Protein AF-A0A0P6VIU0-F1 (afdb_monomer_lite)

Sequence (117 aa):
MCLNPLTGETRLTTIDGVVQGRSELAKMVDRANNRANLAMQGTALAMALPNPFVQPGHTFAIAGNFATFEQTGALGFGAAYKMNENLTLTAGGSFSTGTVAGSGHGVAARAGFNLSW

Structure (mmCIF, N/CA/C/O backbone):
data_AF-A0A0P6VIU0-F1
#
_entry.id   AF-A0A0P6VIU0-F1
#
loop_
_atom_site.group_PDB
_atom_site.id
_atom_site.type_symbol
_atom_site.label_atom_id
_atom_site.label_alt_id
_atom_site.label_comp_id
_atom_site.label_asym_id
_atom_site.label_entity_id
_atom_site.label_seq_id
_atom_site.pdbx_PDB_ins_code
_atom_site.Cartn_x
_atom_site.Cartn_y
_atom_site.Cartn_z
_atom_site.occupancy
_atom_site.B_iso_or_equiv
_atom_site.auth_seq_id
_atom_site.auth_comp_id
_atom_site.auth_asym_id
_atom_site.auth_atom_id
_atom_site.pdbx_PDB_model_num
ATOM 1 N N . MET A 1 1 ? 29.457 10.292 -31.801 1.00 71.06 1 MET A N 1
ATOM 2 C CA . MET A 1 1 ? 28.332 9.887 -30.932 1.00 71.06 1 MET A CA 1
ATOM 3 C C . MET A 1 1 ? 27.326 9.155 -31.793 1.00 71.06 1 MET A C 1
ATOM 5 O O . MET A 1 1 ? 26.862 9.739 -32.761 1.00 71.06 1 MET A O 1
ATOM 9 N N . CYS A 1 2 ? 27.024 7.899 -31.483 1.00 79.00 2 CYS A N 1
ATOM 10 C CA . CYS A 1 2 ? 25.999 7.124 -32.176 1.00 79.00 2 CYS A CA 1
ATOM 11 C C . CYS A 1 2 ? 24.763 7.038 -31.277 1.00 79.00 2 CYS A C 1
ATOM 13 O O . CYS A 1 2 ? 24.901 6.746 -30.091 1.00 79.00 2 CYS A O 1
ATOM 15 N N . LEU A 1 3 ? 23.578 7.307 -31.823 1.00 77.81 3 LEU A N 1
ATOM 16 C CA . LEU A 1 3 ? 22.292 7.154 -31.143 1.00 77.81 3 LEU A CA 1
ATOM 17 C C . LEU A 1 3 ? 21.511 6.055 -31.860 1.00 77.81 3 LEU A C 1
ATOM 19 O O . LEU A 1 3 ? 21.338 6.130 -33.074 1.00 77.81 3 LEU A O 1
ATOM 23 N N . ASN A 1 4 ? 21.034 5.058 -31.121 1.00 79.06 4 ASN A N 1
ATOM 24 C CA . ASN A 1 4 ? 20.053 4.115 -31.634 1.00 79.06 4 ASN A CA 1
ATOM 25 C C . ASN A 1 4 ? 18.654 4.749 -31.502 1.00 79.06 4 ASN A C 1
ATOM 27 O O . ASN A 1 4 ? 18.190 4.928 -30.376 1.00 79.06 4 ASN A O 1
ATOM 31 N N . PRO A 1 5 ? 17.970 5.103 -32.605 1.00 71.31 5 PRO A N 1
ATOM 32 C CA . PRO A 1 5 ? 16.673 5.775 -32.540 1.00 71.31 5 PRO A CA 1
ATOM 33 C C . PRO A 1 5 ? 15.539 4.871 -32.033 1.00 71.31 5 PRO A C 1
ATOM 35 O O . PRO A 1 5 ? 14.524 5.388 -31.584 1.00 71.31 5 PRO A O 1
ATOM 38 N N . LEU A 1 6 ? 15.703 3.542 -32.074 1.00 73.88 6 LEU A N 1
ATOM 39 C CA . LEU A 1 6 ? 14.686 2.587 -31.615 1.00 73.88 6 LEU A CA 1
ATOM 40 C C . LEU A 1 6 ? 14.755 2.342 -30.103 1.00 73.88 6 LEU A C 1
A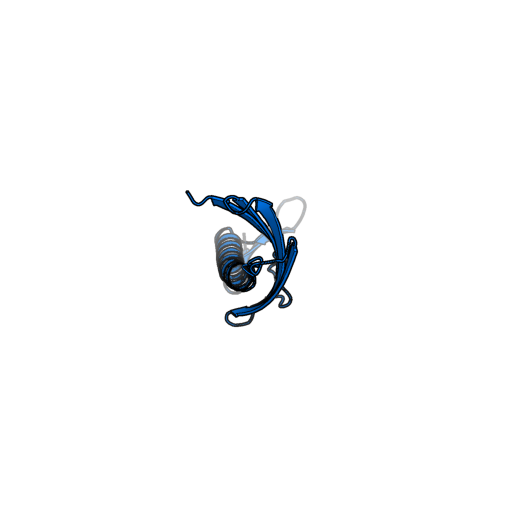TOM 42 O O . LEU A 1 6 ? 13.724 2.204 -29.454 1.00 73.88 6 LEU A O 1
ATOM 46 N N . THR A 1 7 ? 15.964 2.285 -29.537 1.00 75.00 7 THR A N 1
ATOM 47 C CA . THR A 1 7 ? 16.182 1.989 -28.105 1.00 75.00 7 THR A CA 1
ATOM 48 C C . THR A 1 7 ? 16.576 3.218 -27.288 1.00 75.00 7 THR A C 1
ATOM 50 O O . THR A 1 7 ? 16.605 3.175 -26.059 1.00 75.00 7 THR A O 1
ATOM 53 N N . GLY A 1 8 ? 16.915 4.321 -27.957 1.00 76.25 8 GLY A N 1
ATOM 54 C CA . GLY A 1 8 ? 17.412 5.541 -27.338 1.00 76.25 8 GLY A CA 1
ATOM 55 C C . GLY A 1 8 ? 18.808 5.413 -26.725 1.00 76.25 8 GLY A C 1
ATOM 56 O O . GLY A 1 8 ? 19.213 6.312 -25.990 1.00 76.25 8 GLY A O 1
ATOM 57 N N . GLU A 1 9 ? 19.539 4.329 -26.989 1.00 82.31 9 GLU A N 1
ATOM 58 C CA . GLU A 1 9 ? 20.900 4.112 -26.492 1.00 82.31 9 GLU A CA 1
ATOM 59 C C . GLU A 1 9 ? 21.909 5.023 -27.193 1.00 82.31 9 GLU A C 1
ATOM 61 O O . GLU A 1 9 ? 21.912 5.154 -28.418 1.00 82.31 9 GLU A O 1
ATOM 66 N N . THR A 1 10 ? 22.802 5.627 -26.417 1.00 83.00 10 THR A N 1
ATOM 67 C CA . THR A 1 10 ? 23.905 6.451 -26.899 1.00 83.00 10 THR A CA 1
ATOM 68 C C . THR A 1 10 ? 25.227 5.710 -26.735 1.00 83.00 10 THR A C 1
ATOM 70 O O . THR A 1 10 ? 25.495 5.074 -25.717 1.00 83.00 10 THR A O 1
ATOM 73 N N . ARG A 1 11 ? 26.082 5.795 -27.750 1.00 80.50 11 ARG A N 1
ATOM 74 C CA . ARG A 1 11 ? 27.465 5.320 -27.722 1.00 80.50 11 ARG A CA 1
ATOM 75 C C . ARG A 1 11 ? 28.403 6.471 -28.053 1.00 80.50 11 ARG A C 1
ATOM 77 O O . ARG A 1 11 ? 28.305 7.094 -29.114 1.00 80.50 11 ARG A O 1
ATOM 84 N N . LEU A 1 12 ? 29.311 6.760 -27.133 1.00 78.00 12 LEU A N 1
ATOM 85 C CA . LEU A 1 12 ? 30.356 7.765 -27.271 1.00 78.00 12 LEU A CA 1
ATOM 86 C C . LEU A 1 12 ? 31.702 7.049 -27.224 1.00 78.00 12 LEU A C 1
ATOM 88 O O . LEU A 1 12 ? 32.087 6.531 -26.184 1.00 78.00 12 LEU A O 1
ATOM 92 N N . THR A 1 13 ? 32.402 6.998 -28.353 1.00 78.19 13 THR A N 1
ATOM 93 C CA . THR A 1 13 ? 33.793 6.536 -28.383 1.00 78.19 13 THR A CA 1
ATOM 94 C C . THR A 1 13 ? 34.680 7.674 -27.885 1.00 78.19 13 THR A C 1
ATOM 96 O O . THR A 1 13 ? 34.730 8.730 -28.518 1.00 78.19 13 THR A O 1
ATOM 99 N N . THR A 1 14 ? 35.327 7.479 -26.742 1.00 75.19 14 THR A N 1
ATOM 100 C CA . THR A 1 14 ? 36.344 8.360 -26.158 1.00 75.19 14 THR A CA 1
ATOM 101 C C . THR A 1 14 ? 37.729 7.719 -26.298 1.00 75.19 14 THR A C 1
ATOM 103 O O . THR A 1 14 ? 37.856 6.575 -26.735 1.00 75.19 14 THR A O 1
ATOM 106 N N . ILE A 1 15 ? 38.781 8.464 -25.947 1.00 74.50 15 ILE A N 1
ATOM 107 C CA . ILE A 1 15 ? 40.177 7.986 -25.983 1.00 74.50 15 ILE A CA 1
ATOM 108 C C . ILE A 1 15 ? 40.375 6.780 -25.038 1.00 74.50 15 ILE A C 1
ATOM 110 O O . ILE A 1 15 ? 41.187 5.907 -25.327 1.00 74.50 15 ILE A O 1
ATOM 114 N N . ASP A 1 16 ? 39.559 6.682 -23.983 1.00 75.31 16 ASP A N 1
ATOM 115 C CA . ASP A 1 16 ? 39.606 5.626 -22.961 1.00 75.31 16 ASP A CA 1
ATOM 116 C C . ASP A 1 16 ? 38.602 4.473 -23.192 1.00 75.31 16 ASP A C 1
ATOM 118 O O . ASP A 1 16 ? 38.446 3.603 -22.334 1.00 75.31 16 ASP A O 1
ATOM 122 N N . GLY A 1 17 ? 37.894 4.445 -24.330 1.00 75.75 17 GLY A N 1
ATOM 123 C CA . GLY A 1 17 ? 36.962 3.366 -24.684 1.00 75.75 17 GLY A CA 1
ATOM 124 C C . GLY A 1 17 ? 35.571 3.841 -25.112 1.00 75.75 17 GLY A C 1
ATOM 125 O O . GLY A 1 17 ? 35.367 4.982 -25.511 1.00 75.75 17 GLY A O 1
ATOM 126 N N . VAL A 1 18 ? 34.582 2.945 -25.085 1.00 76.31 18 VAL A N 1
ATOM 127 C CA . VAL A 1 18 ? 33.200 3.267 -25.483 1.00 76.31 18 VAL A CA 1
ATOM 128 C C . VAL A 1 18 ? 32.345 3.496 -24.241 1.00 76.31 18 VAL A C 1
ATOM 130 O O . VAL A 1 18 ? 32.058 2.560 -23.501 1.00 76.31 18 VAL A O 1
ATOM 133 N N . VAL A 1 19 ? 31.867 4.725 -24.051 1.00 75.19 19 VAL A N 1
ATOM 134 C CA . VAL A 1 19 ? 30.857 5.057 -23.041 1.00 75.19 19 VAL A CA 1
ATOM 135 C C . VAL A 1 19 ? 29.472 4.766 -23.621 1.00 75.19 19 VAL A C 1
ATOM 137 O O . VAL A 1 19 ? 29.051 5.381 -24.606 1.00 75.19 19 VAL A O 1
ATOM 140 N N . GLN A 1 20 ? 28.767 3.808 -23.019 1.00 76.19 20 GLN A N 1
ATOM 141 C CA . GLN A 1 20 ? 27.360 3.520 -23.302 1.00 76.19 20 GLN A CA 1
ATOM 142 C C . GLN A 1 20 ? 26.455 4.304 -22.348 1.00 76.19 20 GLN A C 1
ATOM 144 O O . GLN A 1 20 ? 26.687 4.335 -21.142 1.00 76.19 20 GLN A O 1
ATOM 149 N N . GLY A 1 21 ? 25.402 4.917 -22.881 1.00 75.12 21 GLY A N 1
ATOM 150 C CA . GLY A 1 21 ? 24.394 5.632 -22.108 1.00 75.12 21 GLY A CA 1
ATOM 151 C C . GLY A 1 21 ? 23.001 5.505 -22.718 1.00 75.12 21 GLY A C 1
ATOM 152 O O . GLY A 1 21 ? 22.802 4.861 -23.745 1.00 75.12 21 GLY A O 1
ATOM 153 N N . ARG A 1 22 ? 22.016 6.141 -22.084 1.00 77.38 22 ARG A N 1
ATOM 154 C CA . ARG A 1 22 ? 20.707 6.420 -22.692 1.00 77.38 22 ARG A CA 1
ATOM 155 C C . ARG A 1 22 ? 20.615 7.900 -23.025 1.00 77.38 22 ARG A C 1
ATOM 157 O O . ARG A 1 22 ? 21.112 8.736 -22.269 1.00 77.38 22 ARG A O 1
ATOM 164 N N . SER A 1 23 ? 19.959 8.211 -24.134 1.00 80.81 23 SER A N 1
ATOM 165 C CA . SER A 1 23 ? 19.580 9.573 -24.491 1.00 80.81 23 SER A CA 1
ATOM 166 C C . SER A 1 23 ? 18.694 10.186 -23.408 1.00 80.81 23 SER A C 1
ATOM 168 O O . SER A 1 23 ? 17.957 9.485 -22.708 1.00 80.81 23 SER A O 1
ATOM 170 N N . GLU A 1 24 ? 18.745 11.510 -23.282 1.00 80.62 24 GLU A N 1
ATOM 171 C CA . GLU A 1 24 ? 17.907 12.230 -22.321 1.00 80.62 24 GLU A CA 1
ATOM 172 C C . GLU A 1 24 ? 16.414 12.026 -22.602 1.00 80.62 24 GLU A C 1
ATOM 174 O O . GLU A 1 24 ? 15.636 11.850 -21.666 1.00 80.62 24 GLU A O 1
ATOM 179 N N . LEU A 1 25 ? 16.024 11.923 -23.879 1.00 81.31 25 LEU A N 1
ATOM 180 C CA . LEU A 1 25 ? 14.646 11.619 -24.262 1.00 81.31 25 LEU A CA 1
ATOM 181 C C . LEU A 1 25 ? 14.211 10.230 -23.780 1.00 81.31 25 LEU A C 1
ATOM 183 O O . LEU A 1 25 ? 13.146 10.109 -23.183 1.00 81.31 25 LEU A O 1
ATOM 187 N N . ALA A 1 26 ? 15.038 9.196 -23.970 1.00 79.69 26 ALA A N 1
ATOM 188 C CA . ALA A 1 26 ? 14.715 7.848 -23.502 1.00 79.69 26 ALA A CA 1
ATOM 189 C C . ALA A 1 26 ? 14.531 7.812 -21.980 1.00 79.69 26 ALA A C 1
ATOM 191 O O . ALA A 1 26 ? 13.513 7.333 -21.492 1.00 79.69 26 ALA A O 1
ATOM 192 N N . LYS A 1 27 ? 15.443 8.444 -21.227 1.00 82.88 27 LYS A N 1
ATOM 193 C CA . LYS A 1 27 ? 15.307 8.581 -19.767 1.00 82.88 27 LYS A CA 1
ATOM 194 C C . LYS A 1 27 ? 14.054 9.364 -19.363 1.00 82.88 27 LYS A C 1
ATOM 196 O O . LYS A 1 27 ? 13.481 9.109 -18.305 1.00 82.88 27 LYS A O 1
ATOM 201 N N . MET A 1 28 ? 13.645 10.370 -20.139 1.00 84.88 28 MET A N 1
ATOM 202 C CA . MET A 1 28 ? 12.408 11.114 -19.885 1.00 84.88 28 MET A CA 1
ATOM 203 C C . MET A 1 28 ? 11.170 10.250 -20.118 1.00 84.88 28 MET A C 1
ATOM 205 O O . MET A 1 28 ? 10.286 10.261 -19.266 1.00 84.88 28 MET A O 1
ATOM 209 N N . VAL A 1 29 ? 11.127 9.481 -21.208 1.00 87.00 29 VAL A N 1
ATOM 210 C CA . VAL A 1 29 ? 10.030 8.549 -21.509 1.00 87.00 29 VAL A CA 1
ATOM 211 C C . VAL A 1 29 ? 9.929 7.465 -20.438 1.00 87.00 29 VAL A C 1
ATOM 213 O O . VAL A 1 29 ? 8.846 7.245 -19.904 1.00 87.00 29 VAL A O 1
ATOM 216 N N . ASP A 1 30 ? 11.052 6.867 -20.033 1.00 85.31 30 ASP A N 1
ATOM 217 C CA . ASP A 1 30 ? 11.080 5.884 -18.943 1.00 85.31 30 ASP A CA 1
ATOM 218 C C . ASP A 1 30 ? 10.524 6.477 -17.639 1.00 85.31 30 ASP A C 1
ATOM 220 O O . ASP A 1 30 ? 9.694 5.871 -16.961 1.00 85.31 30 ASP A O 1
ATOM 224 N N . ARG A 1 31 ? 10.940 7.704 -17.290 1.00 85.06 31 ARG A N 1
ATOM 225 C CA . ARG A 1 31 ? 10.428 8.407 -16.103 1.00 85.06 31 ARG A CA 1
ATOM 226 C C . ARG A 1 31 ? 8.941 8.734 -16.219 1.00 85.06 31 ARG A C 1
ATOM 228 O O . ARG A 1 31 ? 8.241 8.648 -15.213 1.00 85.06 31 ARG A O 1
ATOM 235 N N . ALA A 1 32 ? 8.465 9.123 -17.399 1.00 85.75 32 ALA A N 1
ATOM 236 C CA . ALA A 1 32 ? 7.057 9.421 -17.635 1.00 85.75 32 ALA A CA 1
ATOM 237 C C . ALA A 1 32 ? 6.192 8.163 -17.472 1.00 85.75 32 ALA A C 1
ATOM 239 O O . ALA A 1 32 ? 5.220 8.196 -16.719 1.00 85.75 32 ALA A O 1
ATOM 240 N N . ASN A 1 33 ? 6.605 7.044 -18.072 1.00 85.88 33 ASN A N 1
ATOM 241 C CA . ASN A 1 33 ? 5.919 5.758 -17.939 1.00 85.88 33 ASN A CA 1
ATOM 242 C C . ASN A 1 33 ? 5.907 5.271 -16.486 1.00 85.88 33 ASN A C 1
ATOM 244 O O . ASN A 1 33 ? 4.858 4.898 -15.966 1.00 85.88 33 ASN A O 1
ATOM 248 N N . ASN A 1 34 ? 7.039 5.366 -15.783 1.00 83.94 34 ASN A N 1
ATOM 249 C CA . ASN A 1 34 ? 7.100 4.996 -14.369 1.00 83.94 34 ASN A CA 1
ATOM 250 C C . ASN A 1 34 ? 6.164 5.852 -13.507 1.00 83.94 34 ASN A C 1
ATOM 252 O O . ASN A 1 34 ? 5.500 5.328 -12.617 1.00 83.94 34 ASN A O 1
ATOM 256 N N . ARG A 1 35 ? 6.067 7.160 -13.771 1.00 84.00 35 ARG A N 1
ATOM 257 C CA . ARG A 1 35 ? 5.129 8.040 -13.056 1.00 84.00 35 ARG A CA 1
ATOM 258 C C . ARG A 1 35 ? 3.672 7.699 -13.350 1.00 84.00 35 ARG A C 1
ATOM 260 O O . ARG A 1 35 ? 2.869 7.735 -12.424 1.00 84.00 35 ARG A O 1
ATOM 267 N N . ALA A 1 36 ? 3.341 7.354 -14.593 1.00 85.00 36 ALA A N 1
ATOM 268 C CA . ALA A 1 36 ? 1.997 6.911 -14.952 1.00 85.00 36 ALA A CA 1
ATOM 269 C C . ALA A 1 36 ? 1.620 5.631 -14.189 1.00 85.00 36 ALA A C 1
ATOM 271 O O . ALA A 1 36 ? 0.573 5.584 -13.547 1.00 85.00 36 ALA A O 1
ATOM 272 N N . ASN A 1 37 ? 2.517 4.643 -14.148 1.00 82.94 37 ASN A N 1
ATOM 273 C CA . ASN A 1 37 ? 2.289 3.402 -13.405 1.00 82.94 37 ASN A CA 1
ATOM 274 C C . ASN A 1 37 ? 2.147 3.638 -11.895 1.00 82.94 37 ASN A C 1
ATOM 276 O O . ASN A 1 37 ? 1.247 3.085 -11.266 1.00 82.94 37 ASN A O 1
ATOM 28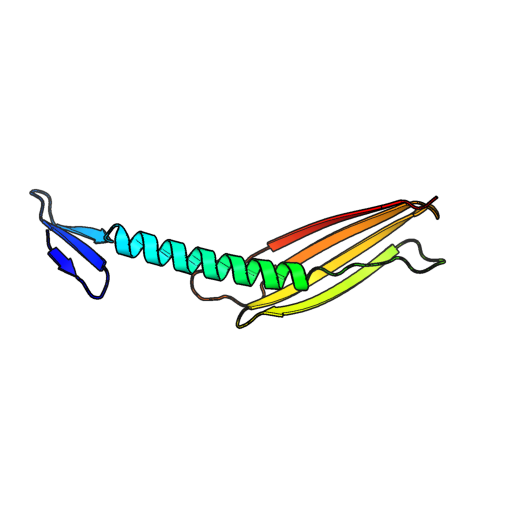0 N N . LEU A 1 38 ? 2.990 4.498 -11.316 1.00 83.31 38 LEU A N 1
ATOM 281 C CA . LEU A 1 38 ? 2.891 4.884 -9.906 1.00 83.31 38 LEU A CA 1
ATOM 282 C C . LEU A 1 38 ? 1.571 5.600 -9.592 1.00 83.31 38 LEU A C 1
ATOM 284 O O . LEU A 1 38 ? 1.008 5.385 -8.523 1.00 83.31 38 LEU A O 1
ATOM 288 N N . ALA A 1 39 ? 1.056 6.424 -10.509 1.00 84.62 39 ALA A N 1
ATOM 289 C CA . ALA A 1 39 ? -0.232 7.088 -10.332 1.00 84.62 39 ALA A CA 1
ATOM 290 C C . ALA A 1 39 ? -1.388 6.077 -10.317 1.00 84.62 39 ALA A C 1
ATOM 292 O O . ALA A 1 39 ? -2.194 6.096 -9.390 1.00 84.62 39 ALA A O 1
ATOM 293 N N . MET A 1 40 ? -1.420 5.148 -11.278 1.00 84.81 40 MET A N 1
ATOM 294 C CA . MET A 1 40 ? -2.432 4.083 -11.334 1.00 84.81 40 MET A CA 1
ATOM 295 C C . MET A 1 40 ? -2.382 3.180 -10.095 1.00 84.81 40 MET A C 1
ATOM 297 O O . MET A 1 40 ? -3.416 2.852 -9.511 1.00 84.81 40 MET A O 1
ATOM 301 N N . GLN A 1 41 ? -1.175 2.836 -9.639 1.00 85.00 41 GLN A N 1
ATOM 302 C CA . GLN A 1 41 ? -0.971 2.104 -8.392 1.00 85.00 41 GLN A CA 1
ATOM 303 C C . GLN A 1 41 ? -1.463 2.905 -7.180 1.00 85.00 41 GLN A C 1
ATOM 305 O O . GLN A 1 41 ? -2.143 2.349 -6.321 1.00 85.00 41 GLN A O 1
ATOM 310 N N . GLY A 1 42 ? -1.179 4.208 -7.121 1.00 84.56 42 GLY A N 1
ATOM 311 C CA . GLY A 1 42 ? -1.687 5.107 -6.085 1.00 84.56 42 GLY A CA 1
ATOM 312 C C . GLY A 1 42 ? -3.215 5.139 -6.030 1.00 84.56 42 GLY A C 1
ATOM 313 O O . GLY A 1 42 ? -3.787 5.093 -4.941 1.00 84.56 42 GLY A O 1
ATOM 314 N N . THR A 1 43 ? -3.883 5.135 -7.186 1.00 87.62 43 THR A N 1
ATOM 315 C CA . THR A 1 43 ? -5.347 5.042 -7.277 1.00 87.62 43 THR A CA 1
ATOM 316 C C . THR A 1 43 ? -5.859 3.704 -6.748 1.00 87.62 43 THR A C 1
ATOM 318 O O . THR A 1 43 ? -6.761 3.695 -5.911 1.00 87.62 43 THR A O 1
ATOM 321 N N . ALA A 1 44 ? -5.258 2.580 -7.157 1.00 88.12 44 ALA A N 1
ATOM 322 C CA . ALA A 1 44 ? -5.629 1.254 -6.654 1.00 88.12 44 ALA A CA 1
ATOM 323 C C . ALA A 1 44 ? -5.483 1.162 -5.126 1.00 88.12 44 ALA A C 1
ATOM 325 O O . ALA A 1 44 ? -6.385 0.690 -4.437 1.00 88.12 44 ALA A O 1
ATOM 326 N N . LEU A 1 45 ? -4.367 1.661 -4.587 1.00 88.31 45 LEU A N 1
ATOM 327 C CA . LEU A 1 45 ? -4.096 1.713 -3.149 1.00 88.31 45 LEU A CA 1
ATOM 328 C C . LEU A 1 45 ? -5.125 2.568 -2.406 1.00 88.31 45 LEU A C 1
ATOM 330 O O . LEU A 1 45 ? -5.678 2.135 -1.398 1.00 88.31 45 LEU A O 1
ATOM 334 N N . ALA A 1 46 ? -5.425 3.760 -2.924 1.00 88.94 46 ALA A N 1
ATOM 335 C CA . ALA A 1 46 ? -6.420 4.647 -2.334 1.00 88.94 46 ALA A CA 1
ATOM 336 C C . ALA A 1 46 ? -7.812 3.998 -2.288 1.00 88.94 46 ALA A C 1
ATOM 338 O O . ALA A 1 46 ? -8.508 4.120 -1.284 1.00 88.94 46 ALA A O 1
ATOM 339 N N . MET A 1 47 ? -8.191 3.260 -3.335 1.00 88.81 47 MET A N 1
ATOM 340 C CA . MET A 1 47 ? -9.447 2.503 -3.375 1.00 88.81 47 MET A CA 1
ATOM 341 C C . MET A 1 47 ? -9.444 1.295 -2.431 1.00 88.81 47 MET A C 1
ATOM 343 O O . MET A 1 47 ? -10.484 0.940 -1.878 1.00 88.81 47 MET A O 1
ATOM 347 N N . ALA A 1 48 ? -8.287 0.662 -2.239 1.00 90.56 48 ALA A N 1
ATOM 348 C CA . ALA A 1 48 ? -8.142 -0.480 -1.346 1.00 90.56 48 ALA A CA 1
ATOM 349 C C . ALA A 1 48 ?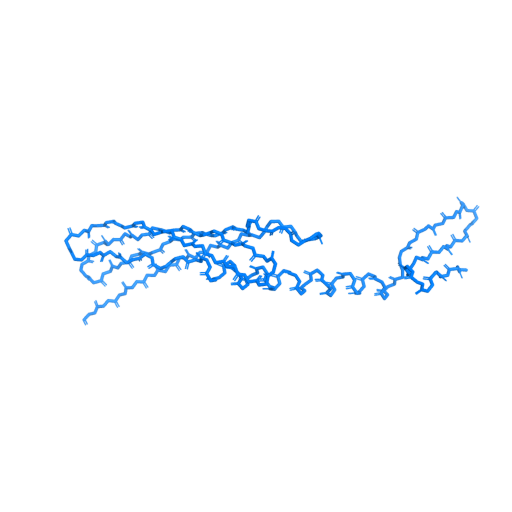 -8.138 -0.081 0.133 1.00 90.56 48 ALA A C 1
ATOM 351 O O . ALA A 1 48 ? -8.342 -0.946 0.976 1.00 90.56 48 ALA A O 1
ATOM 352 N N . LEU A 1 49 ? -7.918 1.192 0.482 1.00 89.06 49 LEU A N 1
ATOM 353 C CA . LEU A 1 49 ? -7.938 1.639 1.873 1.00 89.06 49 LEU A CA 1
ATOM 354 C C . LEU A 1 49 ? -9.360 1.545 2.452 1.00 89.06 49 LEU A C 1
ATOM 356 O O . LEU A 1 49 ? -10.238 2.321 2.067 1.00 89.06 49 LEU A O 1
ATOM 360 N N . PRO A 1 50 ? -9.616 0.644 3.417 1.00 85.69 50 PRO A N 1
ATOM 361 C CA . PRO A 1 50 ? -10.938 0.527 4.007 1.00 85.69 50 PRO A CA 1
ATOM 362 C C . PRO A 1 50 ? -11.208 1.697 4.950 1.00 85.69 50 PRO A C 1
ATOM 364 O O . PRO A 1 50 ? -10.281 2.218 5.584 1.00 85.69 50 PRO A O 1
ATOM 367 N N . ASN A 1 51 ? -12.486 2.053 5.110 1.00 86.56 51 ASN A N 1
ATOM 368 C CA . ASN A 1 51 ? -12.951 2.918 6.189 1.00 86.56 51 ASN A CA 1
ATOM 369 C C . ASN A 1 51 ? -13.643 2.114 7.297 1.00 86.56 51 ASN A C 1
ATOM 371 O O . ASN A 1 51 ? -14.860 1.944 7.238 1.00 86.56 51 ASN A O 1
ATOM 375 N N . PRO A 1 52 ? -12.893 1.579 8.283 1.00 82.06 52 PRO A N 1
ATOM 376 C CA . PRO A 1 52 ? -13.497 0.882 9.402 1.00 82.06 52 PRO A CA 1
ATOM 377 C C . PRO A 1 52 ? -14.330 1.880 10.205 1.00 82.06 52 PRO A C 1
ATOM 379 O O . PRO A 1 52 ? -13.864 2.967 10.546 1.00 82.06 52 PRO A O 1
ATOM 382 N N . PHE A 1 53 ? -15.562 1.496 10.510 1.00 82.31 53 PHE A N 1
ATOM 383 C CA . PHE A 1 53 ? -16.434 2.228 11.414 1.00 82.31 53 PHE A CA 1
ATOM 384 C C . PHE A 1 53 ? -16.752 1.330 12.605 1.00 82.31 53 PHE A C 1
ATOM 386 O O . PHE A 1 53 ? -16.954 0.124 12.454 1.00 82.31 53 PHE A O 1
ATOM 393 N N . VAL A 1 54 ? -16.761 1.913 13.801 1.00 82.94 54 VAL A N 1
ATOM 394 C CA . VAL A 1 54 ? -17.095 1.176 15.019 1.00 82.94 54 VAL A CA 1
ATOM 395 C C . VAL A 1 54 ? -18.609 1.181 15.179 1.00 82.94 54 VAL A C 1
ATOM 397 O O . VAL A 1 54 ? -19.227 2.244 15.235 1.00 82.94 54 VAL A O 1
ATOM 400 N N . GLN A 1 55 ? -19.214 -0.005 15.226 1.00 80.19 55 GLN A N 1
ATOM 401 C CA . GLN A 1 55 ? -20.651 -0.135 15.449 1.00 80.19 55 GLN A CA 1
ATOM 402 C C . GLN A 1 55 ? -21.033 0.311 16.873 1.00 80.19 55 GLN A C 1
ATOM 404 O O . GLN A 1 55 ? -20.220 0.186 17.797 1.00 80.19 55 GLN A O 1
ATOM 409 N N . PRO A 1 56 ? -22.261 0.825 17.082 1.00 77.62 56 PRO A N 1
ATOM 410 C CA . PRO A 1 56 ? -22.756 1.152 18.416 1.00 77.62 56 PRO A CA 1
ATOM 411 C C . PRO A 1 56 ? -22.618 -0.047 19.367 1.00 77.62 56 PRO A C 1
ATOM 413 O O . PRO A 1 56 ? -22.979 -1.162 19.008 1.00 77.62 56 PRO A O 1
ATOM 416 N N . GLY A 1 57 ? -22.072 0.175 20.565 1.00 78.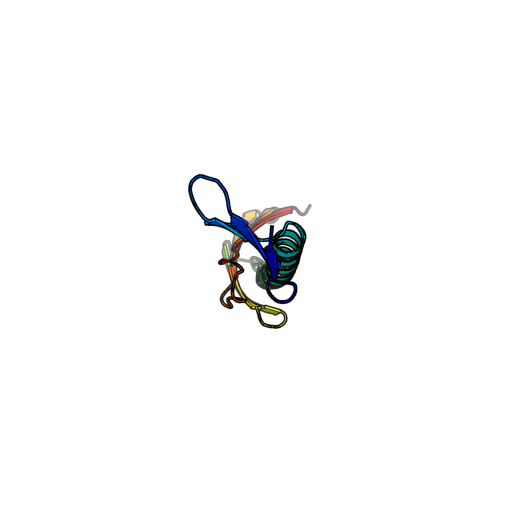12 57 GLY A N 1
ATOM 417 C CA . GLY A 1 57 ? -21.824 -0.887 21.553 1.00 78.12 57 GLY A CA 1
ATOM 418 C C . GLY A 1 57 ? -20.466 -1.595 21.443 1.00 78.12 57 GLY A C 1
ATOM 419 O O . GLY A 1 57 ? -20.124 -2.365 22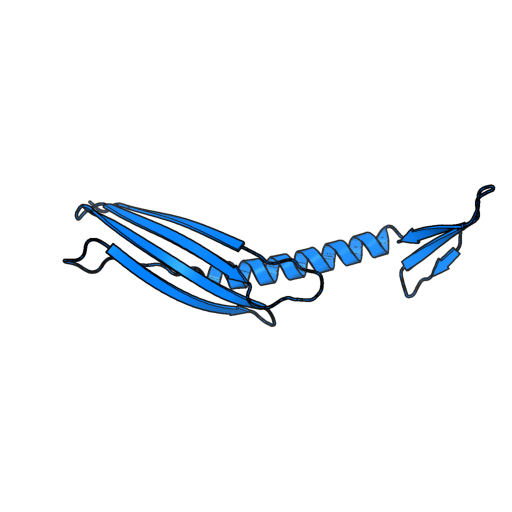.335 1.00 78.12 57 GLY A O 1
ATOM 420 N N . HIS A 1 58 ? -19.660 -1.304 20.417 1.00 83.56 58 HIS A N 1
ATOM 421 C CA . HIS A 1 58 ? -18.292 -1.814 20.289 1.00 83.56 58 HIS A CA 1
ATOM 422 C C . HIS A 1 58 ? -17.248 -0.700 20.463 1.00 83.56 58 HIS A C 1
ATOM 424 O O . HIS A 1 58 ? -17.529 0.478 20.242 1.00 83.56 58 HIS A O 1
ATOM 430 N N . THR A 1 59 ? -16.028 -1.077 20.860 1.00 86.12 59 THR A N 1
ATOM 431 C CA . THR A 1 59 ? -14.897 -0.145 21.069 1.00 86.12 59 THR A CA 1
ATOM 432 C C . THR A 1 59 ? -13.870 -0.217 19.938 1.00 86.12 59 THR A C 1
ATOM 434 O O . THR A 1 59 ? -13.120 0.728 19.708 1.00 86.12 59 THR A O 1
ATOM 437 N N . PHE A 1 60 ? -13.841 -1.324 19.195 1.00 88.31 60 PHE A N 1
ATOM 438 C CA . PHE A 1 60 ? -12.849 -1.582 18.159 1.00 88.31 60 PHE A CA 1
ATOM 439 C C . PHE A 1 60 ? -13.487 -2.245 16.936 1.00 88.31 60 PHE A C 1
ATOM 441 O O . PHE A 1 60 ? -14.393 -3.066 17.078 1.00 88.31 60 PHE A O 1
ATOM 448 N N . ALA A 1 61 ? -13.008 -1.895 15.744 1.00 89.06 61 ALA A N 1
ATOM 449 C CA . ALA A 1 61 ? -13.418 -2.511 14.487 1.00 89.06 61 ALA A CA 1
ATOM 450 C C . ALA A 1 61 ? -12.209 -2.712 13.572 1.00 89.06 61 ALA A C 1
ATOM 452 O O . ALA A 1 61 ? -11.325 -1.861 13.528 1.00 89.06 61 ALA A O 1
ATOM 453 N N . ILE A 1 62 ? -12.192 -3.807 12.813 1.00 91.38 62 ILE A N 1
ATOM 454 C CA . ILE A 1 62 ? -11.224 -4.049 11.736 1.00 91.38 62 ILE A CA 1
ATOM 455 C C . ILE A 1 62 ? -12.003 -4.166 10.432 1.00 91.38 62 ILE A C 1
ATOM 457 O O . ILE A 1 62 ? -13.068 -4.776 10.393 1.00 91.38 62 ILE A O 1
ATOM 461 N N . ALA A 1 63 ? -11.456 -3.603 9.364 1.00 90.56 63 ALA A N 1
ATOM 462 C CA . ALA A 1 63 ? -11.959 -3.769 8.014 1.00 90.56 63 ALA A CA 1
ATOM 463 C C . ALA A 1 63 ? -10.814 -4.155 7.076 1.00 90.56 63 ALA A C 1
ATOM 465 O O . ALA A 1 63 ? -9.691 -3.669 7.216 1.00 90.56 63 ALA A O 1
ATOM 466 N N . GLY A 1 64 ? -11.117 -5.017 6.113 1.00 91.75 64 GLY A N 1
ATOM 467 C CA . GLY A 1 64 ? -10.250 -5.346 4.989 1.00 91.75 64 GLY A CA 1
ATOM 468 C C . GLY A 1 64 ? -10.970 -5.014 3.691 1.00 91.75 64 GLY A C 1
ATOM 469 O O . GLY A 1 64 ? -12.190 -5.151 3.613 1.00 91.75 64 GLY A O 1
ATOM 470 N N . ASN A 1 65 ? -10.233 -4.554 2.690 1.00 90.25 65 ASN A N 1
ATOM 471 C CA . ASN A 1 65 ? -10.774 -4.256 1.374 1.00 90.25 65 ASN A CA 1
ATOM 472 C C . ASN A 1 65 ? -9.760 -4.645 0.289 1.00 90.25 65 ASN A C 1
ATOM 474 O O . ASN A 1 65 ? -8.549 -4.606 0.501 1.00 90.25 65 ASN A O 1
ATOM 478 N N . PHE A 1 66 ? -10.266 -5.051 -0.867 1.00 90.19 66 PHE A N 1
ATOM 479 C CA . PHE A 1 66 ? -9.475 -5.352 -2.050 1.00 90.19 66 PHE A CA 1
ATOM 480 C C . PHE A 1 66 ? -9.985 -4.483 -3.186 1.00 90.19 66 PHE A C 1
ATOM 482 O O . PHE A 1 66 ? -11.180 -4.472 -3.478 1.00 90.19 66 PHE A O 1
ATOM 489 N N . ALA A 1 67 ? -9.074 -3.778 -3.841 1.00 86.19 67 ALA A N 1
ATOM 490 C CA . ALA A 1 67 ? -9.389 -3.003 -5.023 1.00 86.19 67 ALA A CA 1
ATOM 491 C C . ALA A 1 67 ? -8.433 -3.365 -6.149 1.00 86.19 67 ALA A C 1
ATOM 493 O O . ALA A 1 67 ? -7.274 -3.715 -5.936 1.00 86.19 67 ALA A O 1
ATOM 494 N N . THR A 1 68 ? -8.922 -3.255 -7.373 1.00 85.81 68 THR A N 1
ATOM 495 C CA . THR A 1 68 ? -8.107 -3.404 -8.569 1.00 85.81 68 THR A CA 1
ATOM 496 C C . THR A 1 68 ? -8.382 -2.235 -9.496 1.00 85.81 68 THR A C 1
ATOM 498 O O . THR A 1 68 ? -9.526 -1.803 -9.639 1.00 85.81 68 THR A O 1
ATOM 501 N N . PHE A 1 69 ? -7.319 -1.692 -10.075 1.00 82.00 69 PHE A N 1
ATOM 502 C CA . PHE A 1 69 ? -7.378 -0.630 -11.063 1.00 82.00 69 PHE A CA 1
ATOM 503 C C . PHE A 1 69 ? -6.484 -1.020 -12.241 1.00 82.00 69 PHE A C 1
ATOM 505 O O . PHE A 1 69 ? -5.274 -1.201 -12.081 1.00 82.00 69 PHE A O 1
ATOM 512 N N . GLU A 1 70 ? -7.102 -1.191 -13.409 1.00 81.81 70 GLU A N 1
ATOM 513 C CA . GLU A 1 70 ? -6.476 -1.729 -14.622 1.00 81.81 70 GLU A CA 1
ATOM 514 C C . GLU A 1 70 ? -5.743 -3.066 -14.389 1.00 81.81 70 GLU A C 1
ATOM 516 O O . GLU A 1 70 ? -6.387 -4.092 -14.188 1.00 81.81 70 GLU A O 1
ATOM 521 N N . GLN A 1 71 ? -4.404 -3.067 -14.417 1.00 76.69 71 GLN A N 1
ATOM 522 C CA . GLN A 1 71 ? -3.556 -4.243 -14.175 1.00 76.69 71 GLN A CA 1
ATOM 523 C C . GLN A 1 71 ? -2.976 -4.294 -12.752 1.00 76.69 71 GLN A C 1
ATOM 525 O O . GLN A 1 71 ? -2.215 -5.203 -12.420 1.00 76.69 71 GLN A O 1
ATOM 530 N N . THR A 1 72 ? -3.320 -3.328 -11.894 1.00 77.12 72 THR A N 1
ATOM 531 C CA . THR A 1 72 ? -2.792 -3.239 -10.529 1.00 77.12 72 THR A CA 1
ATOM 532 C C . THR A 1 72 ? -3.852 -3.653 -9.515 1.00 77.12 72 THR A C 1
ATOM 534 O O . THR A 1 72 ? -4.895 -3.016 -9.384 1.00 77.12 72 THR A O 1
ATOM 537 N N . GLY A 1 73 ? -3.587 -4.725 -8.772 1.00 83.12 73 GLY A N 1
ATOM 538 C CA . GLY A 1 73 ? -4.345 -5.089 -7.575 1.00 83.12 73 GLY A CA 1
ATOM 539 C C . GLY A 1 73 ? -3.764 -4.424 -6.327 1.00 83.12 73 GLY A C 1
ATOM 540 O O . GLY A 1 73 ? -2.552 -4.212 -6.240 1.00 83.12 73 GLY A O 1
ATOM 541 N N . ALA A 1 74 ? -4.613 -4.120 -5.353 1.00 87.69 74 ALA A N 1
ATOM 542 C CA . ALA A 1 74 ? -4.242 -3.584 -4.055 1.00 87.69 74 ALA A CA 1
ATOM 543 C C . ALA A 1 74 ? -5.110 -4.195 -2.949 1.00 87.69 74 ALA A C 1
ATOM 545 O O . ALA A 1 74 ? -6.327 -4.320 -3.078 1.00 87.69 74 ALA A O 1
ATOM 546 N N . LEU A 1 75 ? -4.469 -4.563 -1.844 1.00 89.50 75 LEU A N 1
ATOM 547 C CA . LEU A 1 75 ? -5.125 -5.004 -0.618 1.00 89.50 75 LEU A CA 1
ATOM 548 C C . LEU A 1 75 ? -4.946 -3.933 0.443 1.00 89.50 75 LEU A C 1
ATOM 550 O O . LEU A 1 75 ? -3.847 -3.412 0.616 1.00 89.50 75 LEU A O 1
ATOM 554 N N . GLY A 1 76 ? -6.007 -3.632 1.178 1.00 91.06 76 GLY A N 1
ATOM 555 C CA . GLY A 1 76 ? -5.960 -2.731 2.312 1.00 91.06 76 GLY A CA 1
ATOM 556 C C . GLY A 1 76 ? -6.622 -3.310 3.545 1.00 91.06 76 GLY A C 1
ATOM 557 O O . GLY A 1 76 ? -7.546 -4.117 3.486 1.00 91.06 76 GLY A O 1
ATOM 558 N N . PHE A 1 77 ? -6.120 -2.873 4.686 1.00 92.56 77 PHE A N 1
ATOM 559 C CA . PHE A 1 77 ? -6.617 -3.200 6.006 1.00 92.56 77 PHE A CA 1
ATOM 560 C C . PHE A 1 77 ? -6.660 -1.929 6.845 1.00 92.56 77 PHE A C 1
ATOM 562 O O . PHE A 1 77 ? -5.893 -0.988 6.648 1.00 92.56 77 PHE A O 1
ATOM 569 N N . GLY A 1 78 ? -7.570 -1.883 7.799 1.00 92.50 78 GLY A N 1
ATOM 570 C CA . GLY A 1 78 ? -7.689 -0.754 8.698 1.00 92.50 78 GLY A CA 1
ATOM 571 C C . GLY A 1 78 ? -8.366 -1.156 9.984 1.00 92.50 78 GLY A C 1
ATOM 572 O O . GLY A 1 78 ? -9.166 -2.086 10.017 1.00 92.50 78 GLY A O 1
ATOM 573 N N . ALA A 1 79 ? -8.049 -0.422 11.033 1.00 90.50 79 ALA A N 1
ATOM 574 C CA . ALA A 1 79 ? -8.677 -0.515 12.325 1.00 90.50 79 ALA A CA 1
ATOM 575 C C . ALA A 1 79 ? -9.314 0.824 12.708 1.00 90.50 79 ALA A C 1
ATOM 577 O O . ALA A 1 79 ? -8.837 1.898 12.333 1.00 90.50 79 ALA A O 1
ATOM 578 N N . ALA A 1 80 ? -10.394 0.756 13.472 1.00 91.06 80 ALA A N 1
ATOM 579 C CA . ALA A 1 80 ? -11.003 1.896 14.125 1.00 91.06 80 ALA A CA 1
ATOM 580 C C . ALA A 1 80 ? -11.084 1.647 15.626 1.00 91.06 80 ALA A C 1
ATOM 582 O O . ALA A 1 80 ? -11.356 0.530 16.065 1.00 91.06 80 ALA A O 1
ATOM 583 N N . TYR A 1 81 ? -10.866 2.704 16.399 1.00 89.50 81 TYR A N 1
ATOM 584 C CA . TYR A 1 81 ? -10.959 2.706 17.847 1.00 89.50 81 TYR A CA 1
ATOM 585 C C . TYR A 1 81 ? -11.868 3.846 18.295 1.00 89.50 81 TYR A C 1
ATOM 587 O O . TYR A 1 81 ? -11.627 5.013 17.980 1.00 89.50 81 TYR A O 1
ATOM 595 N N . LYS A 1 82 ? -12.924 3.509 19.029 1.00 89.00 82 LYS A N 1
ATOM 596 C CA . LYS A 1 82 ? -13.859 4.474 19.596 1.00 89.00 82 LYS A CA 1
ATOM 597 C C . LYS A 1 82 ? -13.381 4.840 20.998 1.00 89.00 82 LYS A C 1
ATOM 599 O O . LYS A 1 82 ? -13.364 3.985 21.876 1.00 89.00 82 LYS A O 1
ATOM 604 N N . MET A 1 83 ? -12.987 6.098 21.198 1.00 82.81 83 MET A N 1
ATOM 605 C CA . MET A 1 83 ? -12.607 6.589 22.528 1.00 82.81 83 MET A CA 1
ATOM 606 C C . MET A 1 83 ? -13.846 6.941 23.344 1.00 82.81 83 MET A C 1
ATOM 608 O O . MET A 1 83 ? -13.999 6.448 24.451 1.00 82.81 83 MET A O 1
ATOM 612 N N . ASN A 1 84 ? -14.739 7.744 22.762 1.00 83.44 84 ASN A N 1
ATOM 613 C CA . ASN A 1 84 ? -15.991 8.194 23.370 1.00 83.44 84 ASN A CA 1
ATOM 614 C C . ASN A 1 84 ? -17.125 8.102 22.337 1.00 83.44 84 ASN A C 1
ATOM 616 O O . ASN A 1 84 ? -16.889 7.824 21.162 1.00 83.44 84 ASN A O 1
ATOM 620 N N . GLU A 1 85 ? -18.364 8.383 22.740 1.00 81.19 85 GLU A N 1
ATOM 621 C CA . GLU A 1 85 ? -19.502 8.484 21.809 1.00 81.19 85 GLU A CA 1
ATOM 622 C C . GLU A 1 85 ? -19.298 9.548 20.729 1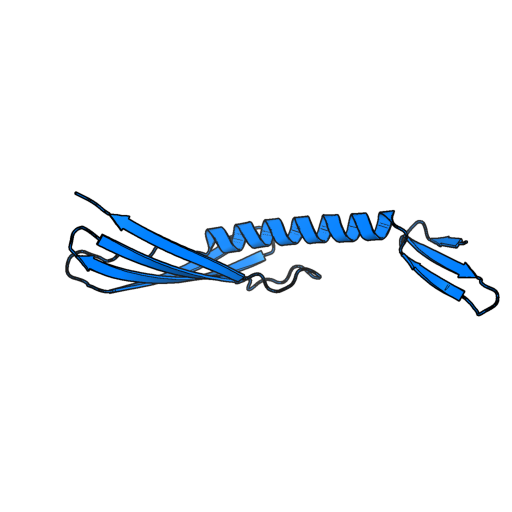.00 81.19 85 GLU A C 1
ATOM 624 O O . GLU A 1 85 ? -19.738 9.369 19.598 1.00 81.19 85 GLU A O 1
ATOM 629 N N . ASN A 1 86 ? -18.527 10.579 21.056 1.00 81.62 86 ASN A N 1
ATOM 630 C CA . ASN A 1 86 ? -18.258 11.716 20.194 1.00 81.62 86 ASN A CA 1
ATOM 631 C C . ASN A 1 86 ? -16.980 11.571 19.362 1.00 81.62 86 ASN A C 1
ATOM 633 O O . ASN A 1 86 ? -16.860 12.281 18.371 1.00 81.62 86 ASN A O 1
ATOM 637 N N . LEU A 1 87 ? -16.034 10.692 19.735 1.00 84.56 87 LEU A N 1
ATOM 638 C CA . LEU A 1 87 ? -14.708 10.602 19.105 1.00 84.56 87 LEU A CA 1
ATOM 639 C C . LEU A 1 87 ? -14.364 9.175 18.664 1.00 84.56 87 LEU A C 1
ATOM 641 O O . LEU A 1 87 ? -14.213 8.270 19.489 1.00 84.56 87 LEU A O 1
ATOM 645 N N . THR A 1 88 ? -14.145 9.005 17.360 1.00 89.44 88 THR A N 1
ATOM 646 C CA . THR A 1 88 ? -13.641 7.758 16.766 1.00 89.44 88 THR A CA 1
ATOM 647 C C . THR A 1 88 ? -12.342 8.016 16.017 1.00 89.44 88 THR A C 1
ATOM 649 O O . THR A 1 88 ? -12.265 8.929 15.204 1.00 89.44 88 THR A O 1
ATOM 652 N N . LEU A 1 89 ? -11.325 7.200 16.267 1.00 88.44 89 LEU A N 1
ATOM 653 C CA . LEU A 1 89 ? -10.062 7.190 15.537 1.00 88.44 89 LEU A CA 1
ATOM 654 C C . LEU A 1 89 ? -10.069 6.049 14.524 1.00 88.44 89 LEU A C 1
ATOM 656 O O . LEU A 1 89 ? -10.607 4.978 14.785 1.00 88.44 89 LEU A O 1
ATOM 660 N N . THR A 1 90 ? -9.449 6.266 13.373 1.00 91.31 90 THR A N 1
ATOM 661 C CA . THR A 1 90 ? -9.289 5.270 12.313 1.00 91.31 90 THR A CA 1
ATOM 662 C C . THR A 1 90 ? -7.856 5.306 11.810 1.00 91.31 90 THR A C 1
ATOM 664 O O . THR A 1 90 ? -7.264 6.374 11.665 1.00 91.31 90 THR A O 1
ATOM 667 N N . ALA A 1 91 ? -7.283 4.143 11.541 1.00 90.75 91 ALA A N 1
ATOM 668 C CA . ALA A 1 91 ? -5.968 4.012 10.941 1.00 90.75 91 ALA A CA 1
ATOM 669 C C . ALA A 1 91 ? -5.958 2.794 10.025 1.00 90.75 91 ALA A C 1
ATOM 671 O O . ALA A 1 91 ? -6.618 1.797 10.300 1.00 90.75 91 ALA A O 1
ATOM 672 N N . GLY A 1 92 ? -5.222 2.851 8.927 1.00 90.69 92 GLY A N 1
ATOM 673 C CA . GLY A 1 92 ? -5.143 1.734 8.002 1.00 90.69 92 GLY A CA 1
ATOM 674 C C . GLY A 1 92 ? -4.014 1.870 7.006 1.00 90.69 92 GLY A C 1
ATOM 675 O O . GLY A 1 92 ? -3.440 2.944 6.830 1.00 90.69 92 GLY A O 1
ATOM 676 N N . GLY A 1 93 ? -3.708 0.755 6.364 1.00 90.06 93 GLY A N 1
ATOM 677 C CA . GLY A 1 93 ? -2.688 0.632 5.343 1.00 90.06 93 GLY A CA 1
ATOM 678 C C . GLY A 1 93 ? -3.209 -0.154 4.152 1.00 90.06 93 GLY A C 1
ATOM 679 O O . GLY A 1 93 ? -4.154 -0.927 4.256 1.00 90.06 93 GLY A O 1
ATOM 680 N N . SER A 1 94 ? -2.585 0.044 3.005 1.00 88.88 94 SER A N 1
ATOM 681 C CA . SER A 1 94 ? -2.784 -0.759 1.811 1.00 88.88 94 SER A CA 1
ATOM 682 C C . SER A 1 94 ? -1.457 -0.985 1.113 1.00 88.88 94 SER A C 1
ATOM 684 O O . SER A 1 94 ? -0.528 -0.185 1.238 1.00 88.88 94 SER A O 1
ATOM 686 N N . PHE A 1 95 ? -1.367 -2.094 0.398 1.00 86.94 95 PHE A N 1
ATOM 687 C CA . PHE A 1 95 ? -0.203 -2.487 -0.372 1.00 86.94 95 PHE A CA 1
ATOM 688 C C . PHE A 1 95 ? -0.641 -3.060 -1.718 1.00 86.94 95 PHE A C 1
ATOM 690 O O . PHE A 1 95 ? -1.691 -3.697 -1.840 1.00 86.94 95 PHE A O 1
ATOM 697 N N . SER A 1 96 ? 0.161 -2.818 -2.751 1.00 84.94 96 SER A N 1
ATOM 698 C CA . SER A 1 96 ? -0.133 -3.290 -4.101 1.00 84.94 96 SER A CA 1
ATOM 699 C C . SER A 1 96 ? 0.234 -4.768 -4.230 1.00 84.94 96 SER A C 1
ATOM 701 O O . SER A 1 96 ? 1.377 -5.142 -3.961 1.00 84.94 96 SER A O 1
ATOM 703 N N . THR A 1 97 ? -0.705 -5.593 -4.682 1.00 75.50 97 THR A N 1
ATOM 704 C CA . THR A 1 97 ? -0.499 -7.021 -4.962 1.00 75.50 97 THR A CA 1
ATOM 705 C C . THR A 1 97 ? -0.138 -7.296 -6.421 1.00 75.50 97 THR A C 1
ATOM 707 O O . THR A 1 97 ? 0.416 -8.351 -6.715 1.00 75.50 97 THR A O 1
ATOM 710 N N . GLY A 1 98 ? -0.423 -6.356 -7.330 1.00 61.72 98 GLY A N 1
ATOM 711 C CA . GLY A 1 98 ? -0.022 -6.418 -8.737 1.00 61.72 98 GLY A CA 1
ATOM 712 C C . GLY A 1 98 ? 1.228 -5.583 -9.007 1.00 61.72 98 GLY A C 1
ATOM 713 O O . GLY A 1 98 ? 1.289 -4.414 -8.626 1.00 61.72 98 GLY A O 1
ATOM 714 N N . THR A 1 99 ? 2.222 -6.173 -9.668 1.00 52.50 99 THR A N 1
ATOM 715 C CA . THR A 1 99 ? 3.406 -5.474 -10.176 1.00 52.50 99 THR A CA 1
ATOM 716 C C . THR A 1 99 ? 3.204 -5.143 -11.651 1.00 52.50 99 THR A C 1
ATOM 718 O O . THR A 1 99 ? 3.237 -6.023 -12.507 1.00 52.50 99 THR A O 1
ATOM 721 N N . VAL A 1 100 ? 3.052 -3.860 -11.979 1.00 52.84 100 VAL A N 1
ATOM 722 C CA . VAL A 1 100 ? 3.347 -3.405 -13.344 1.00 52.84 100 VAL A CA 1
ATOM 723 C C . VAL A 1 100 ? 4.871 -3.385 -13.459 1.00 52.84 100 VAL A C 1
ATOM 725 O O . VAL A 1 100 ? 5.536 -2.725 -12.655 1.00 52.84 100 VAL A O 1
ATOM 728 N N . ALA A 1 101 ? 5.432 -4.157 -14.393 1.00 41.28 101 ALA A N 1
ATOM 729 C CA . ALA A 1 101 ? 6.876 -4.330 -14.557 1.00 41.28 101 ALA A CA 1
ATOM 730 C C . ALA A 1 101 ? 7.613 -2.972 -14.557 1.00 41.28 101 ALA A C 1
ATOM 732 O O . ALA A 1 101 ? 7.364 -2.127 -15.412 1.00 41.28 101 ALA A O 1
ATOM 733 N N . GLY A 1 102 ? 8.503 -2.759 -13.579 1.00 45.75 102 GLY A N 1
ATOM 734 C CA . GLY A 1 102 ? 9.286 -1.519 -13.421 1.00 45.75 102 GLY A CA 1
ATOM 735 C C . GLY A 1 102 ? 8.768 -0.521 -12.375 1.00 45.75 102 GLY A C 1
ATOM 736 O O . GLY A 1 102 ? 9.484 0.415 -12.024 1.00 45.75 102 GLY A O 1
ATOM 737 N N . SER A 1 103 ? 7.580 -0.743 -11.813 1.00 54.34 103 SER A N 1
ATOM 738 C CA . SER A 1 103 ? 6.984 0.068 -10.739 1.00 54.34 103 SER A CA 1
ATOM 739 C C . SER A 1 103 ? 7.060 -0.741 -9.447 1.00 54.34 103 SER A C 1
ATOM 741 O O . SER A 1 103 ? 6.487 -1.824 -9.371 1.00 54.34 103 SER A O 1
ATOM 743 N N . GLY A 1 104 ? 7.826 -0.278 -8.459 1.00 59.19 104 GLY A N 1
ATOM 744 C CA . GLY A 1 104 ? 8.007 -0.990 -7.187 1.00 59.19 104 GLY A CA 1
ATOM 745 C C . GLY A 1 104 ? 6.698 -1.263 -6.429 1.00 59.19 104 GLY A C 1
ATOM 746 O O . GLY A 1 104 ? 5.615 -0.851 -6.839 1.00 59.19 104 GLY A O 1
ATOM 747 N N . HIS A 1 105 ? 6.791 -1.958 -5.295 1.00 68.50 105 HIS A N 1
ATOM 748 C CA . HIS A 1 105 ? 5.635 -2.177 -4.422 1.00 68.50 105 HIS A CA 1
ATOM 749 C C . HIS A 1 105 ? 5.177 -0.848 -3.817 1.00 68.50 105 HIS A C 1
ATOM 751 O O . HIS A 1 105 ? 5.924 -0.202 -3.082 1.00 68.50 105 HIS A O 1
ATOM 757 N N . GLY A 1 106 ? 3.952 -0.440 -4.137 1.00 75.12 106 GLY A N 1
ATOM 758 C CA . GLY A 1 106 ? 3.340 0.749 -3.567 1.00 75.12 106 GLY A CA 1
ATOM 759 C C . GLY A 1 106 ? 2.699 0.420 -2.226 1.00 75.12 106 GLY A C 1
ATOM 760 O O . GLY A 1 106 ? 2.026 -0.603 -2.084 1.00 75.12 106 GLY A O 1
ATOM 761 N N . VAL A 1 107 ? 2.902 1.299 -1.248 1.00 84.69 107 VAL A N 1
ATOM 762 C CA . VAL A 1 107 ? 2.265 1.235 0.069 1.00 84.69 107 VAL A CA 1
ATOM 763 C C . VAL A 1 107 ? 1.593 2.576 0.325 1.00 84.69 107 VAL A C 1
ATOM 765 O O . VAL A 1 107 ? 2.198 3.624 0.103 1.00 84.69 107 VAL A O 1
ATOM 768 N N . ALA A 1 108 ? 0.354 2.551 0.802 1.00 86.38 108 ALA A N 1
ATOM 769 C CA . ALA A 1 108 ? -0.341 3.744 1.264 1.00 86.38 108 ALA A CA 1
ATOM 770 C C . ALA A 1 108 ? -0.846 3.524 2.684 1.00 86.38 108 ALA A C 1
ATOM 772 O O . ALA A 1 108 ? -1.301 2.438 3.027 1.00 86.38 108 ALA A O 1
ATOM 773 N N . ALA A 1 109 ? -0.798 4.563 3.506 1.00 88.38 109 ALA A N 1
ATOM 774 C CA . ALA A 1 109 ? -1.352 4.548 4.849 1.00 88.38 109 ALA A CA 1
ATOM 775 C C . ALA A 1 109 ? -2.269 5.752 5.029 1.00 88.38 109 ALA A C 1
ATOM 777 O O . ALA A 1 109 ? -2.042 6.809 4.441 1.00 88.38 109 ALA A O 1
ATOM 778 N N . ARG A 1 110 ? -3.302 5.593 5.853 1.00 88.12 110 ARG A N 1
ATOM 779 C CA . ARG A 1 110 ? -4.172 6.689 6.266 1.00 88.12 110 ARG A CA 1
ATOM 780 C C . ARG A 1 110 ? -4.426 6.631 7.761 1.00 88.12 110 ARG A C 1
ATOM 782 O O . ARG A 1 110 ? -4.555 5.554 8.340 1.00 88.12 110 ARG A O 1
ATOM 789 N N . ALA A 1 111 ? -4.561 7.803 8.354 1.00 90.31 111 ALA A N 1
ATOM 790 C CA . ALA A 1 111 ? -5.098 7.989 9.688 1.00 90.31 111 ALA A CA 1
ATOM 791 C C . ALA A 1 111 ? -6.199 9.045 9.603 1.00 90.31 111 ALA A C 1
ATOM 793 O O . ALA A 1 111 ? -6.128 9.961 8.784 1.00 90.31 111 ALA A O 1
ATOM 794 N N . GLY A 1 112 ? -7.229 8.902 10.420 1.00 88.88 112 GLY A N 1
ATOM 795 C CA . GLY A 1 112 ? -8.354 9.820 10.453 1.00 88.88 112 GLY A CA 1
ATOM 796 C C . GLY A 1 112 ? -9.028 9.799 11.809 1.00 88.88 112 GLY A C 1
ATOM 797 O O . GLY A 1 112 ? -8.898 8.841 12.569 1.00 88.88 112 GLY A O 1
ATOM 798 N N . PHE A 1 113 ? -9.774 10.849 12.097 1.00 89.50 113 PHE A N 1
ATOM 799 C CA . PHE A 1 113 ? -10.605 10.944 13.283 1.00 89.50 113 PHE A CA 1
ATOM 800 C C . PHE A 1 113 ? -11.979 11.469 12.882 1.00 89.50 113 PHE A C 1
ATOM 802 O O . PHE A 1 113 ? -12.124 12.158 11.874 1.00 89.50 113 PHE A O 1
ATOM 809 N N . ASN A 1 114 ? -12.984 11.123 13.670 1.00 87.50 114 ASN A N 1
ATOM 810 C CA . ASN A 1 114 ? -14.333 11.631 13.538 1.00 87.50 114 ASN A CA 1
ATOM 811 C C . ASN A 1 114 ? -14.757 12.209 14.885 1.00 87.50 114 ASN A C 1
ATOM 813 O O . ASN A 1 114 ? -14.657 11.511 15.897 1.00 87.50 114 ASN A O 1
ATOM 817 N N . LEU A 1 115 ? -15.197 13.467 14.874 1.00 87.50 115 LEU A N 1
ATOM 818 C CA . LEU A 1 115 ? -15.714 14.188 16.030 1.00 87.50 115 LEU A CA 1
ATOM 819 C C . LEU A 1 115 ? -17.154 14.616 15.729 1.00 87.50 115 LEU A C 1
ATOM 821 O O . LEU A 1 115 ? -17.406 15.235 14.699 1.00 87.50 115 LEU A O 1
ATOM 825 N N . SER A 1 116 ? -18.080 14.306 16.629 1.00 80.56 116 SER A N 1
ATOM 826 C CA . SER A 1 116 ? -19.491 14.706 16.539 1.00 80.56 116 SER A CA 1
ATOM 827 C C . SER A 1 116 ? -19.937 15.345 17.852 1.00 80.56 116 SER A C 1
ATOM 829 O O . SER A 1 116 ? -19.455 14.944 18.912 1.00 80.56 116 SER A O 1
ATOM 831 N N . TRP A 1 117 ? -20.809 16.351 17.794 1.00 79.94 117 TRP A N 1
ATOM 832 C CA . TRP A 1 117 ? -21.342 17.080 18.949 1.00 79.94 117 TRP A CA 1
ATOM 833 C C . TRP A 1 117 ? -22.841 17.314 18.792 1.00 79.94 117 TRP A C 1
ATOM 835 O O . TRP A 1 117 ? -23.299 17.418 17.631 1.00 79.94 117 TRP A O 1
#

Radius of gyration: 22.96 Å; chains: 1; bounding box: 63×24×56 Å

pLDDT: mean 81.89, std 9.29, range [41.28, 92.56]

InterPro domains:
  IPR005594 Trimeric autotransporter adhesin YadA-like, C-terminal membrane anchor domain [PF03895] (52-117)
  IPR045584 Pilin-like [SSF54523] (24-117)

Foldseek 3Di:
DDADPVQQWDWDQDPVGIDIDGHPVNVVVLVVVLVVVVVQQVVQFVQQADDWDADPPGFKTKDKGWGDGDQKIKIKIKMKGDPDPFKIKIKMKMWIPGDPPPHDIDIDIDIDMGGDD

Secondary structure (DSSP, 8-state):
-EE-TTT-EEEEEETTEEEEEE-HHHHHHHHHHHHHHHHHHHHHHHHH-----PPTT-SEEEEEEEEEETTEEEEEEEEEEESSSSEEEEEEEEEE-S--TT----EEEEEEEEE--

Organism: NCBI:txid665126